Protein AF-A0A1Y1VB51-F1 (afdb_monomer)

Secondary structure (DSS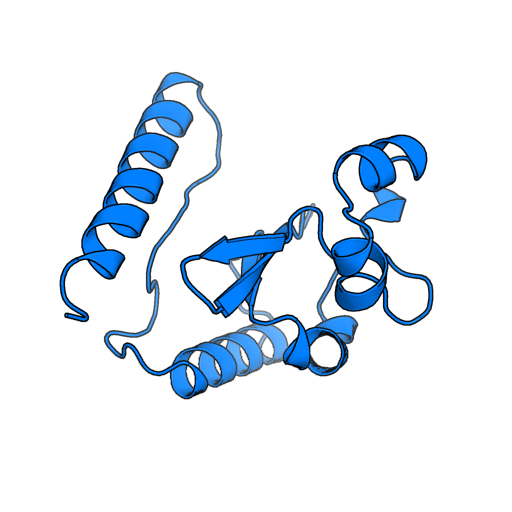P, 8-state):
--HHHHHHHHHHHHHHHHHHHHTT------SSTT-S---HHHHHHHHHHHHHHT----SEEEEEGGGHHHHGGGS--GGGTS-HHHHHHH--HHHHHHSEETTEE--SEEEEETTEEEEEEE-----

pLDDT: mean 72.65, std 17.25, range [28.64, 95.94]

Organism: NCBI:txid1754191

Nearest PDB structures (foldseek):
  6jar-assembly1_A  TM=7.720E-01  e=1.415E-02  Thermus thermophilus HB8
  7vfq-assembly1_A  TM=7.208E-01  e=2.871E-02  Bifidobacterium longum subsp. infantis ATCC 15697 = JCM 1222 = DSM 20088
  7vfq-assembly2_B  TM=7.255E-01  e=6.710E-02  Bifidobacterium longum subsp. infantis ATCC 15697 = JCM 1222 = DSM 20088
  6h0h-assembly2_B  TM=7.281E-01  e=4.389E-02  Bifidobacterium animalis subsp. lactis Bl-04
  7vfr-assembly1_A  TM=7.245E-01  e=2.761E-01  Bifidobacterium longum subsp. infantis ATCC 15697 = JCM 1222 = DSM 20088

Structure (mmCIF, N/CA/C/O backbone):
data_AF-A0A1Y1VB51-F1
#
_entry.id   AF-A0A1Y1VB51-F1
#
loop_
_atom_site.group_PDB
_atom_site.id
_atom_site.type_symbol
_atom_site.label_atom_id
_atom_site.label_alt_id
_atom_site.label_comp_id
_atom_site.label_asym_id
_atom_site.label_entity_id
_atom_site.label_seq_id
_atom_site.pdbx_PDB_ins_code
_atom_site.Cartn_x
_atom_site.Cartn_y
_atom_site.Cartn_z
_atom_site.occupancy
_atom_site.B_iso_or_equiv
_atom_site.auth_seq_id
_atom_site.auth_comp_id
_atom_site.auth_asym_id
_atom_site.auth_atom_id
_atom_site.pdbx_PDB_model_num
ATOM 1 N N . ASN A 1 1 ? 22.923 12.473 12.028 1.00 35.03 1 ASN A N 1
ATOM 2 C CA . ASN A 1 1 ? 21.775 12.479 12.960 1.00 35.03 1 ASN A CA 1
ATOM 3 C C . ASN A 1 1 ? 20.698 11.543 12.435 1.00 35.03 1 ASN A C 1
ATOM 5 O O . ASN A 1 1 ? 19.669 12.004 11.966 1.00 35.03 1 ASN A O 1
ATOM 9 N N . GLU A 1 2 ? 20.969 10.237 12.444 1.00 37.44 2 GLU A N 1
ATOM 10 C CA . GLU A 1 2 ? 20.039 9.196 11.966 1.00 3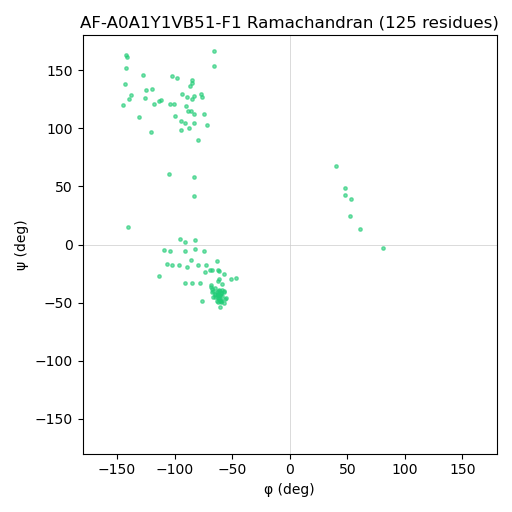7.44 2 GLU A CA 1
ATOM 11 C C . GLU A 1 2 ? 19.130 8.656 13.089 1.00 37.44 2 GLU A C 1
ATOM 13 O O . GLU A 1 2 ? 18.207 7.899 12.818 1.00 37.44 2 GLU A O 1
ATOM 18 N N . GLU A 1 3 ? 19.345 9.082 14.340 1.00 38.00 3 GLU A N 1
ATOM 19 C CA . GLU A 1 3 ? 18.644 8.554 15.521 1.00 38.00 3 GLU A CA 1
ATOM 20 C C . GLU A 1 3 ? 17.225 9.126 15.738 1.00 38.00 3 GLU A C 1
ATOM 22 O O . GLU A 1 3 ? 16.421 8.491 16.414 1.00 38.00 3 GLU A O 1
ATOM 27 N N . ASP A 1 4 ? 16.860 10.259 15.122 1.00 44.69 4 ASP A N 1
ATOM 28 C CA . ASP A 1 4 ? 15.552 10.910 15.355 1.00 44.69 4 ASP A CA 1
ATOM 29 C C . ASP A 1 4 ? 14.415 10.427 14.425 1.00 44.69 4 ASP A C 1
ATOM 31 O O . ASP A 1 4 ? 13.237 10.604 14.740 1.00 44.69 4 ASP A O 1
ATOM 35 N N . ASN A 1 5 ? 14.724 9.808 13.278 1.00 51.16 5 ASN A N 1
ATOM 36 C CA . ASN A 1 5 ? 13.697 9.415 12.294 1.00 51.16 5 ASN A CA 1
ATOM 37 C C . ASN A 1 5 ? 12.941 8.133 12.690 1.00 51.16 5 ASN A C 1
ATOM 39 O O . ASN A 1 5 ? 11.743 8.017 12.419 1.00 51.16 5 ASN A O 1
ATOM 43 N N . ASP A 1 6 ? 13.612 7.186 13.355 1.00 57.16 6 ASP A N 1
ATOM 44 C CA . ASP A 1 6 ? 13.000 5.911 13.756 1.00 57.16 6 ASP A CA 1
ATOM 45 C C . ASP A 1 6 ? 11.935 6.116 14.850 1.00 57.16 6 ASP A C 1
ATOM 47 O O . ASP A 1 6 ? 10.893 5.455 14.833 1.00 57.16 6 ASP A O 1
ATOM 51 N N . GLY A 1 7 ? 12.136 7.081 15.756 1.00 65.62 7 GLY A N 1
ATOM 52 C CA . GLY A 1 7 ? 11.170 7.410 16.810 1.00 65.62 7 GLY A CA 1
ATOM 53 C C . GLY A 1 7 ? 9.836 7.920 16.260 1.00 65.62 7 GLY A C 1
ATOM 54 O O . GLY A 1 7 ? 8.772 7.494 16.710 1.00 65.62 7 GLY A O 1
ATOM 55 N N . TYR A 1 8 ? 9.879 8.761 15.225 1.00 70.19 8 TYR A N 1
ATOM 56 C CA . TYR A 1 8 ? 8.678 9.349 14.632 1.00 70.19 8 TYR A CA 1
ATOM 57 C C . TYR A 1 8 ? 7.757 8.304 13.985 1.00 70.19 8 TYR A C 1
ATOM 59 O O . TYR A 1 8 ? 6.546 8.312 14.216 1.00 70.19 8 TYR A O 1
ATOM 67 N N . LEU A 1 9 ? 8.316 7.370 13.205 1.00 71.50 9 LEU A N 1
ATOM 68 C CA . LEU A 1 9 ? 7.524 6.310 12.574 1.00 71.50 9 LEU A CA 1
ATOM 69 C C . LEU A 1 9 ? 6.949 5.347 13.621 1.00 71.50 9 LEU A C 1
ATOM 71 O O . LEU A 1 9 ? 5.785 4.960 13.523 1.00 71.50 9 LEU A O 1
ATOM 75 N N . ILE A 1 10 ? 7.731 5.000 14.649 1.00 78.00 10 ILE A N 1
ATOM 76 C CA . ILE A 1 10 ? 7.261 4.174 15.770 1.00 78.00 10 ILE A CA 1
ATOM 77 C C . ILE A 1 10 ? 6.083 4.848 16.483 1.00 78.00 10 ILE A C 1
ATOM 79 O O . ILE A 1 10 ? 5.103 4.178 16.817 1.00 78.00 10 ILE A O 1
ATOM 83 N N . ASP A 1 11 ? 6.140 6.161 16.688 1.00 80.25 11 ASP A N 1
ATOM 84 C CA . ASP A 1 11 ? 5.059 6.909 17.325 1.00 80.25 11 ASP A CA 1
ATOM 85 C C . ASP A 1 11 ? 3.795 6.967 16.464 1.00 80.25 11 ASP A C 1
ATOM 87 O O . ASP A 1 11 ? 2.691 6.844 17.000 1.00 80.25 11 ASP A O 1
ATOM 91 N N . ILE A 1 12 ? 3.931 7.106 15.140 1.00 82.50 12 ILE A N 1
ATOM 92 C CA . ILE A 1 12 ? 2.795 6.998 14.212 1.00 82.50 12 ILE A CA 1
ATOM 93 C C . ILE A 1 12 ? 2.158 5.616 14.320 1.00 82.50 12 ILE A C 1
ATOM 95 O O . ILE A 1 12 ? 0.944 5.524 14.474 1.00 82.50 12 ILE A O 1
ATOM 99 N N . ILE A 1 13 ? 2.965 4.554 14.282 1.00 84.38 13 ILE A N 1
ATOM 100 C CA . ILE A 1 13 ? 2.482 3.171 14.358 1.00 84.38 13 ILE A CA 1
ATOM 101 C C . ILE A 1 13 ? 1.723 2.931 15.661 1.00 84.38 13 ILE A C 1
ATOM 103 O O . ILE A 1 13 ? 0.605 2.419 15.645 1.00 84.38 13 ILE A O 1
ATOM 107 N N . LYS A 1 14 ? 2.297 3.350 16.793 1.00 86.88 14 LYS A N 1
ATOM 108 C CA . LYS A 1 14 ? 1.647 3.224 18.102 1.00 86.88 14 LYS A CA 1
ATOM 109 C C . LYS A 1 14 ? 0.321 3.974 18.143 1.00 86.88 14 LYS A C 1
ATOM 111 O O . LYS A 1 14 ? -0.678 3.405 18.569 1.00 86.88 14 LYS A O 1
ATOM 116 N N . LYS A 1 15 ? 0.295 5.232 17.690 1.00 88.75 15 LYS A N 1
ATOM 117 C CA . LYS A 1 15 ? -0.933 6.040 17.659 1.00 88.75 15 LYS A CA 1
ATOM 118 C C . LYS A 1 15 ? -1.988 5.422 16.748 1.00 88.75 15 LYS A C 1
ATOM 120 O O . LYS A 1 15 ? -3.140 5.339 17.153 1.00 88.75 15 LYS A O 1
ATOM 125 N N . PHE A 1 16 ? -1.594 4.956 15.565 1.00 87.75 16 PHE A N 1
ATOM 126 C CA . PHE A 1 16 ? -2.498 4.298 14.627 1.00 87.75 16 PHE A CA 1
ATOM 127 C C . PHE A 1 16 ? -3.128 3.051 15.248 1.00 87.75 16 PHE A C 1
ATOM 129 O O . PHE A 1 16 ? -4.345 2.935 15.248 1.00 87.75 16 PHE A O 1
ATOM 136 N N . ASN A 1 17 ? -2.326 2.162 15.840 1.00 88.69 17 ASN A N 1
ATOM 137 C CA . ASN A 1 17 ? -2.836 0.924 16.433 1.00 88.69 17 ASN A CA 1
ATOM 138 C C . ASN A 1 17 ? -3.762 1.189 17.631 1.00 88.69 17 ASN A C 1
ATOM 140 O O . ASN A 1 17 ? -4.779 0.519 17.764 1.00 88.69 17 ASN A O 1
ATOM 144 N N . ILE A 1 18 ? -3.459 2.200 18.456 1.00 94.19 18 ILE A N 1
ATOM 145 C CA . ILE A 1 18 ? -4.344 2.629 19.552 1.00 94.19 18 ILE A CA 1
ATOM 146 C C . ILE A 1 18 ? -5.693 3.116 19.011 1.00 94.19 18 ILE A C 1
ATOM 148 O O . ILE A 1 18 ? -6.739 2.771 19.555 1.00 94.19 18 ILE A O 1
ATOM 152 N N . GLU A 1 19 ? -5.691 3.944 17.966 1.00 93.62 19 GLU A N 1
ATOM 153 C CA . GLU A 1 19 ? -6.939 4.424 17.365 1.00 93.62 19 GLU A CA 1
ATOM 154 C C . GLU A 1 19 ? -7.692 3.298 16.653 1.00 93.62 19 GLU A C 1
ATOM 156 O O . GLU A 1 19 ? -8.914 3.235 16.752 1.00 93.62 19 GLU A O 1
ATOM 161 N N . SER A 1 20 ? -6.982 2.376 16.0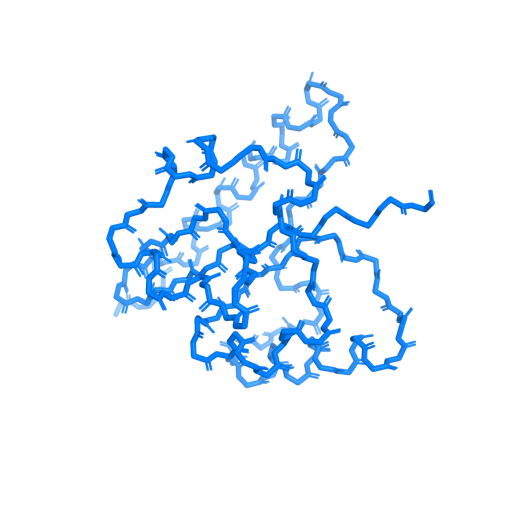08 1.00 90.94 20 SER A N 1
ATOM 162 C CA . SER A 1 20 ? -7.562 1.188 15.383 1.00 90.94 20 SER A CA 1
ATOM 163 C C . SER A 1 20 ? -8.345 0.350 16.399 1.00 90.94 20 SER A C 1
ATOM 165 O O . SER A 1 20 ? -9.534 0.094 16.212 1.00 90.94 20 SER A O 1
ATOM 167 N N . GLU A 1 21 ? -7.726 0.046 17.545 1.00 93.19 21 GLU A N 1
ATOM 168 C CA . GLU A 1 21 ? -8.358 -0.694 18.642 1.00 93.19 21 GLU A CA 1
ATOM 169 C C . GLU A 1 21 ? -9.576 0.050 19.210 1.00 93.19 21 GLU A C 1
ATOM 171 O O . GLU A 1 21 ? -10.652 -0.529 19.344 1.00 93.19 21 GLU A O 1
ATOM 176 N N . LYS A 1 22 ? -9.455 1.358 19.479 1.00 95.94 22 LYS A N 1
ATOM 177 C CA . LYS A 1 22 ? -10.575 2.172 19.988 1.00 95.94 22 LYS A CA 1
ATOM 178 C C . LYS A 1 22 ? -11.783 2.190 19.054 1.00 95.94 22 LYS A C 1
ATOM 180 O O . LYS A 1 22 ? -12.911 2.309 19.528 1.00 95.94 22 LYS A O 1
ATOM 185 N N . ASN A 1 23 ? -11.545 2.135 17.746 1.00 94.44 23 ASN A N 1
ATOM 186 C CA . ASN A 1 23 ? -12.591 2.198 16.731 1.00 94.44 23 ASN A CA 1
ATOM 187 C C . ASN A 1 23 ? -13.047 0.808 16.249 1.00 94.44 23 ASN A C 1
ATOM 189 O O . ASN A 1 23 ? -13.890 0.737 15.355 1.00 94.44 23 ASN A O 1
ATOM 193 N N . ASN A 1 24 ? -12.538 -0.282 16.842 1.00 91.56 24 ASN A N 1
ATOM 194 C CA . ASN A 1 24 ? -12.774 -1.662 16.401 1.00 91.56 24 ASN A CA 1
ATOM 195 C C . ASN A 1 24 ? -12.452 -1.874 14.910 1.00 91.56 24 ASN A C 1
ATOM 197 O O . ASN A 1 24 ? -13.188 -2.557 14.195 1.00 91.56 24 ASN A O 1
ATOM 201 N N . TRP A 1 25 ? -11.378 -1.254 14.424 1.00 87.56 25 TRP A N 1
ATOM 202 C CA . TRP A 1 25 ? -10.846 -1.539 13.098 1.00 87.56 25 TRP A CA 1
ATOM 203 C C . TRP A 1 25 ? -9.942 -2.768 13.183 1.00 87.56 25 TRP A C 1
ATOM 205 O O . TRP A 1 25 ? -9.023 -2.817 13.997 1.00 87.56 25 TRP A O 1
ATOM 215 N N . ASP A 1 26 ? -10.187 -3.757 12.326 1.00 85.44 26 ASP A N 1
ATOM 216 C CA . ASP A 1 26 ? -9.336 -4.947 12.212 1.00 85.44 26 ASP A CA 1
ATOM 217 C C . ASP A 1 26 ? -8.130 -4.652 11.306 1.00 85.44 26 ASP A C 1
ATOM 219 O O . ASP A 1 26 ? -7.969 -5.210 10.226 1.00 85.44 26 ASP A O 1
ATOM 223 N N . ILE A 1 27 ? -7.343 -3.639 11.684 1.00 82.31 27 ILE A N 1
ATOM 224 C CA . ILE A 1 27 ? -6.166 -3.193 10.932 1.00 82.31 27 ILE A CA 1
ATOM 225 C C . ILE A 1 27 ? -5.037 -2.913 11.914 1.00 82.31 27 ILE A C 1
ATOM 227 O O . ILE A 1 27 ? -5.188 -2.127 12.851 1.00 82.31 27 ILE A O 1
ATOM 231 N N . GLN A 1 28 ? -3.867 -3.490 11.660 1.00 84.69 28 GLN A N 1
ATOM 232 C CA . GLN A 1 28 ? -2.667 -3.231 12.443 1.00 84.69 28 GLN A CA 1
ATOM 233 C C . GLN A 1 28 ? -1.526 -2.764 11.544 1.00 84.69 28 GLN A C 1
ATOM 235 O O . GLN A 1 28 ? -1.218 -3.374 10.523 1.00 84.69 28 GLN A O 1
ATOM 240 N N . LEU A 1 29 ? -0.854 -1.690 11.953 1.00 82.50 29 LEU A N 1
ATOM 241 C CA . LEU A 1 29 ? 0.390 -1.256 11.338 1.00 82.50 29 LEU A CA 1
ATOM 242 C C . LEU A 1 29 ? 1.567 -1.849 12.118 1.00 82.50 29 LEU A C 1
ATOM 244 O O . LEU A 1 29 ? 1.634 -1.735 13.344 1.00 82.50 29 LEU A O 1
ATOM 248 N N . ILE A 1 30 ? 2.503 -2.485 11.415 1.00 78.62 30 ILE A N 1
ATOM 249 C CA . ILE A 1 30 ? 3.650 -3.161 12.030 1.00 78.62 30 ILE A CA 1
ATOM 250 C C . ILE A 1 30 ? 4.940 -2.631 11.402 1.00 78.62 30 ILE A C 1
ATOM 252 O O . ILE A 1 30 ? 5.105 -2.653 10.183 1.00 78.62 30 ILE A O 1
ATOM 256 N N . SER A 1 31 ? 5.879 -2.162 12.228 1.00 71.62 31 SER A N 1
ATOM 257 C CA . SER A 1 31 ? 7.243 -1.867 11.777 1.00 71.62 31 SER A CA 1
ATOM 258 C C . SER A 1 31 ? 8.090 -3.127 11.807 1.00 71.62 31 SER A C 1
ATOM 260 O O . SER A 1 31 ? 8.048 -3.888 12.770 1.00 71.62 31 SER A O 1
ATOM 262 N N . LYS A 1 32 ? 8.919 -3.304 10.771 1.00 64.81 32 LYS A N 1
ATOM 263 C CA . LYS A 1 32 ? 9.979 -4.325 10.729 1.00 64.81 32 LYS A CA 1
ATOM 264 C C . LYS A 1 32 ? 9.497 -5.729 11.161 1.00 64.81 32 LYS A C 1
ATOM 266 O O . LYS A 1 32 ? 10.169 -6.366 11.970 1.00 64.81 32 LYS A O 1
ATOM 271 N N . PRO A 1 33 ? 8.368 -6.249 10.641 1.00 59.75 33 PRO A N 1
ATOM 272 C CA . PRO A 1 33 ? 7.766 -7.460 11.200 1.00 59.75 33 PRO A CA 1
ATOM 273 C C . PRO A 1 33 ? 8.667 -8.706 11.103 1.00 59.75 33 PRO A C 1
ATOM 275 O O . PRO A 1 33 ? 8.508 -9.631 11.893 1.00 59.75 33 PRO A O 1
ATOM 278 N N . TYR A 1 34 ? 9.642 -8.728 10.181 1.00 58.09 34 TYR A N 1
ATOM 279 C CA . TYR A 1 34 ? 10.442 -9.927 9.889 1.00 58.09 34 TYR A CA 1
ATOM 280 C C . TYR A 1 34 ? 11.937 -9.658 9.641 1.00 58.09 34 TYR A C 1
ATOM 282 O O . TYR A 1 34 ? 12.645 -10.520 9.125 1.00 58.09 34 TYR A O 1
ATOM 290 N N . SER A 1 35 ? 12.433 -8.470 10.007 1.00 53.66 35 SER A N 1
ATOM 291 C CA . SER A 1 35 ? 13.838 -8.078 9.841 1.00 53.66 35 SER A CA 1
ATOM 292 C C . SER A 1 35 ? 14.284 -7.197 11.007 1.00 53.66 35 SER A C 1
ATOM 294 O O . SER A 1 35 ? 13.753 -6.109 11.195 1.00 53.66 35 SER A O 1
ATOM 296 N N . SER A 1 36 ? 15.300 -7.625 11.759 1.00 56.81 36 SER A N 1
ATOM 297 C CA . SER A 1 36 ? 16.028 -6.748 12.692 1.00 56.81 36 SER A CA 1
ATOM 298 C C . SER A 1 36 ? 16.978 -5.781 11.970 1.00 56.81 36 SER A C 1
ATOM 300 O O . SER A 1 36 ? 17.580 -4.918 12.607 1.00 56.81 36 SER A O 1
ATOM 302 N N . SER A 1 37 ? 17.119 -5.929 10.648 1.00 61.34 37 SER A N 1
ATOM 303 C CA . SER A 1 37 ? 17.973 -5.114 9.794 1.00 61.34 37 SER A CA 1
ATOM 304 C C . SER A 1 37 ? 17.238 -3.863 9.317 1.00 61.34 37 SER A C 1
ATOM 306 O O . SER A 1 37 ? 16.085 -3.918 8.879 1.00 61.34 37 SER A O 1
ATOM 308 N N . ASN A 1 38 ? 17.945 -2.734 9.365 1.00 63.41 38 ASN A N 1
ATOM 309 C CA . ASN A 1 38 ? 17.523 -1.463 8.775 1.00 63.41 38 ASN A CA 1
ATOM 310 C C . ASN A 1 38 ? 17.839 -1.391 7.267 1.00 63.41 38 ASN A C 1
ATOM 312 O O . ASN A 1 38 ? 17.642 -0.346 6.650 1.00 63.41 38 ASN A O 1
ATOM 316 N N . ASN A 1 39 ? 18.357 -2.472 6.669 1.00 70.31 39 ASN A N 1
ATOM 317 C CA . ASN A 1 39 ? 18.721 -2.508 5.259 1.00 70.31 39 ASN A CA 1
ATOM 318 C C . ASN A 1 39 ? 17.479 -2.646 4.360 1.00 70.31 39 ASN A C 1
ATOM 320 O O . ASN A 1 39 ? 16.675 -3.570 4.494 1.00 70.31 39 ASN A O 1
ATOM 324 N N . VAL A 1 40 ? 17.357 -1.735 3.392 1.00 70.00 40 VAL A N 1
ATOM 325 C CA . VAL A 1 40 ? 16.302 -1.728 2.368 1.00 70.00 40 VAL A CA 1
ATOM 326 C C . VAL A 1 40 ? 16.361 -2.976 1.478 1.00 70.00 40 VAL A C 1
ATOM 328 O O . VAL A 1 40 ? 15.323 -3.446 1.011 1.00 70.00 40 VAL A O 1
ATOM 331 N N . GLU A 1 41 ? 17.547 -3.533 1.233 1.00 76.88 41 GLU A N 1
ATOM 332 C CA . GLU A 1 41 ? 17.705 -4.756 0.436 1.00 76.88 41 GLU A CA 1
ATOM 333 C C . GLU A 1 41 ? 17.085 -5.966 1.140 1.00 76.88 41 GLU A C 1
ATOM 335 O O . GLU A 1 41 ? 16.309 -6.693 0.521 1.00 76.88 41 GLU A O 1
ATOM 340 N N . ASP A 1 42 ? 17.332 -6.125 2.444 1.00 75.62 42 ASP A N 1
ATOM 341 C CA . ASP A 1 42 ? 16.762 -7.216 3.246 1.00 75.62 42 ASP A CA 1
ATOM 342 C C . ASP A 1 42 ? 15.228 -7.147 3.270 1.00 75.62 42 ASP A C 1
ATOM 344 O O . ASP A 1 42 ? 14.547 -8.167 3.144 1.00 75.62 42 ASP A O 1
ATOM 348 N N . TYR A 1 43 ? 14.672 -5.933 3.361 1.00 76.75 43 TYR A N 1
ATOM 349 C CA . TYR A 1 43 ? 13.229 -5.705 3.288 1.00 76.75 43 TYR A CA 1
ATOM 350 C C . TYR A 1 43 ? 12.636 -6.133 1.936 1.00 76.75 43 TYR A C 1
ATOM 352 O O . TYR A 1 43 ? 11.618 -6.827 1.895 1.00 76.75 43 TYR A O 1
ATOM 360 N N . ASN A 1 44 ? 13.278 -5.763 0.825 1.00 79.06 44 ASN A N 1
ATOM 361 C CA . ASN A 1 44 ? 12.807 -6.142 -0.508 1.00 79.06 44 ASN A CA 1
ATOM 362 C C . ASN A 1 44 ? 12.935 -7.650 -0.765 1.00 79.06 44 ASN A C 1
ATOM 364 O O . ASN A 1 44 ? 12.010 -8.258 -1.300 1.00 79.06 44 ASN A O 1
ATOM 368 N N . LEU A 1 45 ? 14.036 -8.274 -0.334 1.00 81.25 45 LEU A N 1
ATOM 369 C CA . LEU A 1 45 ? 14.220 -9.726 -0.423 1.00 81.25 45 LEU A CA 1
ATOM 370 C C . LEU A 1 45 ? 13.152 -10.481 0.373 1.00 81.25 45 LEU A C 1
ATOM 372 O O . LEU A 1 45 ? 12.641 -11.506 -0.088 1.00 81.25 45 LEU A O 1
ATOM 376 N N . TYR A 1 46 ? 12.795 -9.970 1.554 1.00 80.19 46 TYR A N 1
ATOM 377 C CA . TYR A 1 46 ? 11.697 -10.511 2.344 1.00 80.19 46 TYR A CA 1
ATOM 378 C C . TYR A 1 46 ? 10.372 -10.439 1.575 1.00 80.19 46 TYR A C 1
ATOM 380 O O . TYR A 1 46 ? 9.734 -11.475 1.384 1.00 80.19 46 TYR A O 1
ATOM 388 N N . LEU A 1 47 ? 9.988 -9.256 1.083 1.00 81.06 47 LEU A N 1
ATOM 389 C CA . LEU A 1 47 ? 8.749 -9.081 0.320 1.00 81.06 47 LEU A CA 1
ATOM 390 C C . LEU A 1 47 ? 8.692 -10.008 -0.897 1.00 81.06 47 LEU A C 1
ATOM 392 O O . LEU A 1 47 ? 7.694 -10.694 -1.106 1.00 81.06 47 LEU A O 1
ATOM 396 N N . GLU A 1 48 ? 9.776 -10.081 -1.671 1.00 82.50 48 GLU A N 1
ATOM 397 C CA . GLU A 1 48 ? 9.847 -10.939 -2.852 1.00 82.50 48 GLU A CA 1
ATOM 398 C C . GLU A 1 48 ? 9.652 -12.418 -2.488 1.00 82.50 48 GLU A C 1
ATOM 400 O O . GLU A 1 48 ? 8.908 -13.138 -3.160 1.00 82.50 48 GLU A O 1
ATOM 405 N N . LYS A 1 49 ? 10.285 -12.881 -1.404 1.00 83.06 49 LYS A N 1
ATOM 406 C CA . LYS A 1 49 ? 10.122 -14.252 -0.913 1.00 83.06 49 LYS A CA 1
ATOM 407 C C . LYS A 1 49 ? 8.691 -14.514 -0.443 1.00 83.06 49 LYS A C 1
ATOM 409 O O . LYS A 1 49 ? 8.145 -15.573 -0.758 1.00 83.06 49 LYS A O 1
ATOM 414 N N . SER A 1 50 ? 8.087 -13.573 0.275 1.00 80.88 50 SER A N 1
ATOM 415 C CA . SER A 1 50 ? 6.716 -13.693 0.774 1.00 80.88 50 SER A CA 1
ATOM 416 C C . SER A 1 50 ? 5.718 -13.773 -0.381 1.00 80.88 50 SER A C 1
ATOM 418 O O . SER A 1 50 ? 4.946 -14.733 -0.444 1.00 80.88 50 SER A O 1
ATOM 420 N N . PHE A 1 51 ? 5.809 -12.871 -1.367 1.00 83.56 51 PHE A N 1
ATOM 421 C CA . PHE A 1 51 ? 4.947 -12.904 -2.553 1.00 83.56 51 PHE A CA 1
ATOM 422 C C . PHE A 1 51 ? 5.107 -14.193 -3.365 1.00 83.56 51 PHE A C 1
ATOM 424 O O . PHE A 1 51 ? 4.110 -14.800 -3.756 1.00 83.56 51 PHE A O 1
ATOM 431 N N . LYS A 1 52 ? 6.344 -14.663 -3.582 1.00 83.19 52 LYS A N 1
ATOM 432 C CA . LYS A 1 52 ? 6.601 -15.916 -4.317 1.00 83.19 52 LYS A CA 1
ATOM 433 C C . LYS A 1 52 ? 6.015 -17.140 -3.622 1.00 83.19 52 LYS A C 1
ATOM 435 O O . LYS A 1 52 ? 5.478 -18.021 -4.290 1.00 83.19 52 LYS A O 1
ATOM 440 N N . ASN A 1 53 ? 6.113 -17.195 -2.298 1.00 81.06 53 ASN A N 1
ATOM 441 C CA . ASN A 1 53 ? 5.651 -18.340 -1.520 1.00 81.06 53 ASN A CA 1
ATOM 442 C C . ASN A 1 53 ? 4.142 -18.313 -1.239 1.00 81.06 53 ASN A C 1
ATOM 444 O O . ASN A 1 53 ? 3.645 -19.266 -0.648 1.00 81.06 53 ASN A O 1
ATOM 448 N N . LYS A 1 54 ? 3.425 -17.248 -1.641 1.00 71.12 54 LYS A N 1
ATOM 449 C CA . LYS A 1 54 ? 2.003 -17.015 -1.318 1.00 71.12 54 LYS A CA 1
ATOM 450 C C . LYS A 1 54 ? 1.693 -17.101 0.183 1.00 71.12 54 LYS A C 1
ATOM 452 O O . LYS A 1 54 ? 0.571 -17.393 0.569 1.00 71.12 54 LYS A O 1
ATOM 457 N N . ASN A 1 55 ? 2.701 -16.856 1.015 1.00 67.88 55 ASN A N 1
ATOM 458 C CA . ASN A 1 55 ? 2.622 -16.925 2.471 1.00 67.88 55 ASN A CA 1
ATOM 459 C C . ASN A 1 55 ? 2.590 -15.489 3.004 1.00 67.88 55 ASN A C 1
ATOM 461 O O . ASN A 1 55 ? 3.539 -15.027 3.638 1.00 67.88 55 ASN A O 1
ATOM 465 N N . VAL A 1 56 ? 1.565 -14.737 2.600 1.00 65.38 56 VAL A N 1
ATOM 466 C CA . VAL A 1 56 ? 1.497 -13.294 2.836 1.00 65.38 56 VAL A CA 1
ATOM 467 C C . VAL A 1 56 ? 0.263 -12.972 3.661 1.00 65.38 56 VAL A C 1
ATOM 469 O O . VAL A 1 56 ? -0.805 -12.767 3.103 1.00 65.38 56 VAL A O 1
ATOM 472 N N . ASP A 1 57 ? 0.448 -12.851 4.974 1.00 72.06 57 ASP A N 1
ATOM 473 C CA . ASP A 1 57 ? -0.534 -12.258 5.896 1.00 72.06 57 ASP A CA 1
ATOM 474 C C . ASP A 1 57 ? -0.393 -10.720 5.897 1.00 72.06 57 ASP A C 1
ATOM 476 O O . ASP A 1 57 ? -0.319 -10.075 6.942 1.00 72.06 57 ASP A O 1
ATOM 480 N N . ILE A 1 58 ? -0.199 -10.125 4.715 1.00 73.81 58 ILE A N 1
ATOM 481 C CA . ILE A 1 58 ? 0.046 -8.690 4.549 1.00 73.81 58 ILE A CA 1
ATOM 482 C C . ILE A 1 58 ? -0.887 -8.156 3.474 1.00 73.81 58 ILE A C 1
ATOM 484 O O . ILE A 1 58 ? -0.676 -8.383 2.283 1.00 73.81 58 ILE A O 1
ATOM 488 N N . ASP A 1 59 ? -1.850 -7.360 3.917 1.00 76.50 59 ASP A N 1
ATOM 489 C CA . ASP A 1 59 ? -2.701 -6.563 3.045 1.00 76.50 59 ASP A CA 1
ATOM 490 C C . ASP A 1 59 ? -1.928 -5.341 2.531 1.00 76.50 59 ASP A C 1
ATOM 492 O O . ASP A 1 59 ? -1.850 -5.063 1.342 1.00 76.50 59 ASP A O 1
ATOM 496 N N . LEU A 1 60 ? -1.258 -4.591 3.406 1.00 78.94 60 LEU A N 1
ATOM 497 C CA . LEU A 1 60 ? -0.644 -3.311 3.034 1.00 78.94 60 LEU A CA 1
ATOM 498 C C . LEU A 1 60 ? 0.858 -3.347 3.258 1.00 78.94 60 LEU A C 1
ATOM 500 O O . LEU A 1 60 ? 1.328 -3.733 4.327 1.00 78.94 60 LEU A O 1
ATOM 504 N N . PHE A 1 61 ? 1.625 -2.871 2.282 1.00 78.44 61 PHE A N 1
ATOM 505 C CA . PHE A 1 61 ? 3.065 -2.738 2.445 1.00 78.44 61 PHE A CA 1
ATOM 506 C C . PHE A 1 61 ? 3.604 -1.475 1.791 1.00 78.44 61 PHE A C 1
ATOM 508 O O . PHE A 1 61 ? 2.976 -0.815 0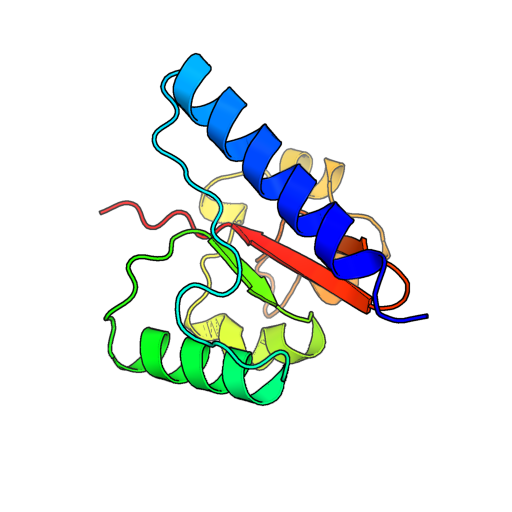.960 1.00 78.44 61 PHE A O 1
ATOM 515 N N . ILE A 1 62 ? 4.798 -1.113 2.230 1.00 76.94 62 ILE A N 1
ATOM 516 C CA . ILE A 1 62 ? 5.402 0.171 1.943 1.00 76.94 62 ILE A CA 1
ATOM 517 C C . ILE A 1 62 ? 6.679 -0.087 1.166 1.00 76.94 62 ILE A C 1
ATOM 519 O O . ILE A 1 62 ? 7.578 -0.745 1.671 1.00 76.94 62 ILE A O 1
ATOM 523 N N . PHE A 1 63 ? 6.801 0.449 -0.041 1.00 76.69 63 PHE A N 1
ATOM 524 C CA . PHE A 1 63 ? 8.013 0.263 -0.830 1.00 76.69 63 PHE A CA 1
ATOM 525 C C . PHE A 1 63 ? 8.378 1.517 -1.616 1.00 76.69 63 PHE A C 1
ATOM 527 O O . PHE A 1 63 ? 7.587 2.444 -1.798 1.00 76.69 63 PHE A O 1
ATOM 534 N N . ASN A 1 64 ? 9.623 1.565 -2.078 1.00 76.00 64 ASN A N 1
ATOM 535 C CA . ASN A 1 64 ? 10.089 2.671 -2.899 1.00 76.00 64 ASN A CA 1
ATOM 536 C C . ASN A 1 64 ? 9.571 2.518 -4.337 1.00 76.00 64 ASN A C 1
ATOM 538 O O . ASN A 1 64 ? 9.772 1.475 -4.952 1.00 76.00 64 ASN A O 1
ATOM 542 N N . HIS A 1 65 ? 8.973 3.573 -4.892 1.00 76.75 65 HIS A N 1
ATOM 543 C CA . HIS A 1 65 ? 8.389 3.610 -6.238 1.00 76.75 65 HIS A CA 1
ATOM 544 C C . HIS A 1 65 ? 9.255 3.022 -7.362 1.00 76.75 65 HIS A C 1
ATOM 546 O O . HIS A 1 65 ? 8.716 2.477 -8.323 1.00 76.75 65 HIS A O 1
ATOM 552 N N . VAL A 1 66 ? 10.586 3.066 -7.235 1.00 82.06 66 VAL A N 1
ATOM 553 C CA . VAL A 1 66 ? 11.515 2.439 -8.192 1.00 82.06 66 VAL A CA 1
ATOM 554 C C . VAL A 1 66 ? 11.264 0.933 -8.373 1.00 82.06 66 VAL A C 1
ATOM 556 O O . VAL A 1 66 ? 11.541 0.386 -9.439 1.00 82.06 66 VAL A O 1
ATOM 559 N N . TYR A 1 67 ? 10.678 0.270 -7.372 1.00 82.19 67 TYR A N 1
ATOM 560 C CA . TYR A 1 67 ? 10.308 -1.145 -7.407 1.00 82.19 67 TYR A CA 1
ATOM 561 C C . TYR A 1 67 ? 8.878 -1.406 -7.901 1.00 82.19 67 TYR A C 1
ATOM 563 O O . TYR A 1 67 ? 8.479 -2.566 -7.976 1.00 82.19 67 TYR A O 1
ATOM 571 N N . LEU A 1 68 ? 8.101 -0.385 -8.294 1.00 84.56 68 LEU A N 1
ATOM 572 C CA . LEU A 1 68 ? 6.708 -0.573 -8.730 1.00 84.56 68 LEU A CA 1
ATOM 573 C C . LEU A 1 68 ? 6.604 -1.592 -9.863 1.00 84.56 68 LEU A C 1
ATOM 575 O O . LEU A 1 68 ? 5.786 -2.507 -9.809 1.00 84.56 68 LEU A O 1
ATOM 579 N N . LYS A 1 69 ? 7.473 -1.476 -10.870 1.00 86.44 69 LYS A N 1
ATOM 580 C CA . LYS A 1 69 ? 7.505 -2.427 -11.984 1.00 86.44 69 LYS A CA 1
ATOM 581 C C . LYS A 1 69 ? 7.782 -3.853 -11.499 1.00 86.44 69 LYS A C 1
ATOM 583 O O . LYS A 1 69 ? 7.134 -4.781 -11.974 1.00 86.44 69 LYS A O 1
ATOM 588 N N . HIS A 1 70 ? 8.714 -4.018 -10.560 1.00 86.50 70 HIS A N 1
ATOM 589 C CA . HIS A 1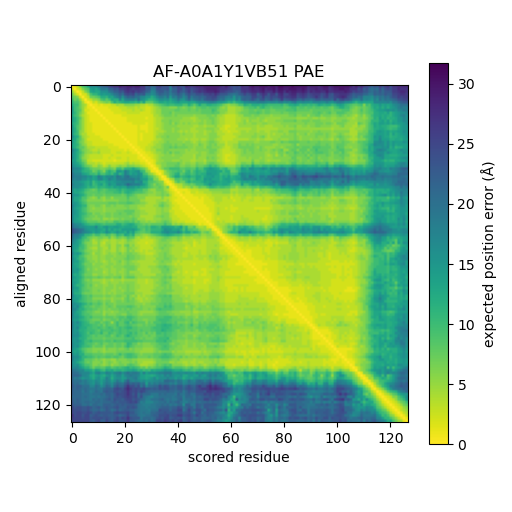 70 ? 9.084 -5.321 -10.010 1.00 86.50 70 HIS A CA 1
ATOM 590 C C . HIS A 1 70 ? 7.918 -5.962 -9.243 1.00 86.50 70 HIS A C 1
ATOM 592 O O . HIS A 1 70 ? 7.626 -7.137 -9.455 1.00 86.50 70 HIS A O 1
ATOM 598 N N . TYR A 1 71 ? 7.204 -5.183 -8.425 1.00 85.31 71 TYR A N 1
ATOM 599 C CA . TYR A 1 71 ? 6.090 -5.701 -7.631 1.00 85.31 71 TYR A CA 1
ATOM 600 C C . TYR A 1 71 ? 4.749 -5.737 -8.364 1.00 85.31 71 TYR A C 1
ATOM 602 O O . TYR A 1 71 ? 3.851 -6.423 -7.899 1.00 85.31 71 TYR A O 1
ATOM 610 N N . SER A 1 72 ? 4.601 -5.076 -9.516 1.00 85.56 72 SER A N 1
ATOM 611 C CA . SER A 1 72 ? 3.315 -4.907 -10.219 1.00 85.56 72 SER A CA 1
ATOM 612 C C . SER A 1 72 ? 2.502 -6.188 -10.453 1.00 85.56 72 SER A C 1
ATOM 614 O O . SER A 1 72 ? 1.276 -6.123 -10.457 1.00 85.56 72 SER A O 1
ATOM 616 N N . ASN A 1 73 ? 3.157 -7.344 -10.596 1.00 86.44 73 ASN A N 1
ATOM 617 C CA . ASN A 1 73 ? 2.497 -8.646 -10.759 1.00 86.44 73 ASN A CA 1
ATOM 618 C C . ASN A 1 73 ? 1.842 -9.180 -9.473 1.00 86.44 73 ASN A C 1
ATOM 620 O O . ASN A 1 73 ? 1.023 -10.091 -9.543 1.00 86.44 73 ASN A O 1
ATOM 624 N N . TYR A 1 74 ? 2.219 -8.642 -8.315 1.00 85.00 74 TYR A N 1
ATOM 625 C CA . TYR A 1 74 ? 1.690 -8.999 -6.998 1.00 85.00 74 TYR A CA 1
ATOM 626 C C . TYR A 1 74 ? 0.718 -7.941 -6.455 1.00 85.00 74 TYR A C 1
ATOM 628 O O . TYR A 1 74 ? 0.124 -8.141 -5.401 1.00 85.00 74 TYR A O 1
ATOM 636 N N . LEU A 1 75 ? 0.565 -6.808 -7.150 1.00 84.88 75 LEU A N 1
ATOM 637 C CA . LEU A 1 75 ? -0.250 -5.680 -6.706 1.00 84.88 75 LEU A CA 1
ATOM 638 C C . LEU A 1 75 ? -1.636 -5.699 -7.353 1.00 84.88 75 LEU A C 1
ATOM 640 O O . LEU A 1 75 ? -1.782 -5.981 -8.544 1.00 84.88 75 LEU A O 1
ATOM 644 N N . GLN A 1 76 ? -2.647 -5.296 -6.586 1.00 86.50 76 GLN A N 1
ATOM 645 C CA . GLN A 1 76 ? -4.001 -5.098 -7.097 1.00 86.50 76 GLN A CA 1
ATOM 646 C C . GLN A 1 76 ? -4.172 -3.708 -7.713 1.00 86.50 76 GLN A C 1
ATOM 648 O O . GLN A 1 76 ? -3.681 -2.708 -7.190 1.00 86.50 76 GLN A O 1
ATOM 653 N N . ASN A 1 77 ? -4.914 -3.634 -8.818 1.00 88.50 77 ASN A N 1
ATOM 654 C CA . ASN A 1 77 ? -5.289 -2.354 -9.410 1.00 88.50 77 ASN A CA 1
ATOM 655 C C . ASN A 1 77 ? -6.386 -1.695 -8.562 1.00 88.50 77 ASN A C 1
ATOM 657 O O . ASN A 1 77 ? -7.531 -2.145 -8.553 1.00 88.50 77 ASN A O 1
ATOM 661 N N . LEU A 1 78 ? -6.065 -0.581 -7.910 1.00 86.44 78 LEU A N 1
ATOM 662 C CA . LEU A 1 78 ? -6.979 0.152 -7.032 1.00 86.44 78 LEU A CA 1
ATOM 663 C C . LEU A 1 78 ? -8.226 0.673 -7.745 1.00 86.44 78 LEU A C 1
ATOM 665 O O . LEU A 1 78 ? -9.255 0.882 -7.107 1.00 86.44 78 LEU A O 1
ATOM 669 N N . ARG A 1 79 ? -8.175 0.838 -9.073 1.00 86.81 79 ARG A N 1
ATOM 670 C CA . ARG A 1 79 ? -9.349 1.221 -9.874 1.00 86.81 79 ARG A CA 1
ATOM 671 C C . ARG A 1 79 ? -10.481 0.192 -9.838 1.00 86.81 79 ARG A C 1
ATOM 673 O O . ARG A 1 79 ? -11.580 0.512 -10.277 1.00 86.81 79 ARG A O 1
ATOM 680 N N . LEU A 1 80 ? -10.219 -1.027 -9.362 1.00 89.00 80 LEU A N 1
ATOM 681 C CA . LEU A 1 80 ? -11.248 -2.043 -9.137 1.00 89.00 80 LEU A CA 1
ATOM 682 C C . LEU A 1 80 ? -12.111 -1.737 -7.906 1.00 89.00 80 LEU A C 1
ATOM 684 O O . LEU A 1 80 ? -13.249 -2.187 -7.840 1.00 89.00 80 LEU A O 1
ATOM 688 N N . TYR A 1 81 ? -11.585 -0.953 -6.964 1.00 86.12 81 TYR A N 1
ATOM 689 C CA . TYR A 1 81 ? -12.227 -0.667 -5.681 1.00 86.12 81 TYR A CA 1
ATOM 690 C C . TYR A 1 81 ? -12.634 0.804 -5.537 1.00 86.12 81 TYR A C 1
ATOM 692 O O . TYR A 1 81 ? -13.595 1.115 -4.839 1.00 86.12 81 TYR A O 1
ATOM 700 N N . PHE A 1 82 ? -11.934 1.716 -6.217 1.00 84.94 82 PHE A N 1
ATOM 701 C CA . PHE A 1 82 ? -12.141 3.157 -6.090 1.00 84.94 82 PHE A CA 1
ATOM 702 C C . PHE A 1 82 ? -12.351 3.820 -7.449 1.00 84.94 82 PHE A C 1
ATOM 704 O O . PHE A 1 82 ? -11.738 3.447 -8.454 1.00 84.94 82 PHE A O 1
ATOM 711 N N . SER A 1 83 ? -13.198 4.854 -7.475 1.00 86.88 83 SER A N 1
ATOM 712 C CA . SER A 1 83 ? -13.397 5.652 -8.683 1.00 86.88 83 SER A CA 1
ATOM 713 C C . SER A 1 83 ? -12.117 6.405 -9.053 1.00 86.88 83 SER A C 1
ATOM 715 O O . SER A 1 83 ? -11.290 6.742 -8.201 1.00 86.88 83 SER A O 1
ATOM 717 N N . TYR A 1 84 ? -11.960 6.702 -10.344 1.00 83.88 84 TYR A N 1
ATOM 718 C CA . TYR A 1 84 ? -10.819 7.485 -10.817 1.00 83.88 84 TYR A CA 1
ATOM 719 C C . TYR A 1 84 ? -10.763 8.865 -10.152 1.00 83.88 84 TYR A C 1
ATOM 721 O O . TYR A 1 84 ? -9.690 9.317 -9.776 1.00 83.88 84 TYR A O 1
ATOM 729 N N . GLU A 1 85 ? -11.913 9.511 -9.960 1.00 86.12 85 GLU A N 1
ATOM 730 C CA . GLU A 1 85 ? -12.018 10.816 -9.299 1.00 86.12 85 GLU A CA 1
ATOM 731 C C . GLU A 1 85 ? -11.547 10.752 -7.845 1.00 86.12 85 GLU A C 1
ATOM 733 O O . GLU A 1 85 ? -10.775 11.608 -7.413 1.00 86.12 85 GLU A O 1
ATOM 738 N N . HIS A 1 86 ? -11.948 9.705 -7.115 1.00 83.81 86 HIS A N 1
ATOM 739 C CA . HIS A 1 86 ? -11.520 9.491 -5.739 1.00 83.81 86 HIS A CA 1
ATOM 740 C C . HIS A 1 86 ? -10.005 9.292 -5.668 1.00 83.81 86 HIS A C 1
ATOM 742 O O . HIS A 1 86 ? -9.331 10.010 -4.936 1.00 83.81 86 HIS A O 1
ATOM 748 N N . LEU A 1 87 ? -9.447 8.411 -6.505 1.00 80.81 87 LEU A N 1
ATOM 749 C CA . LEU A 1 87 ? -7.998 8.192 -6.585 1.00 80.81 87 LEU A CA 1
ATOM 750 C C . LEU A 1 87 ? -7.249 9.479 -6.949 1.00 80.81 87 LEU A C 1
ATOM 752 O O . LEU A 1 87 ? -6.253 9.826 -6.319 1.00 80.81 87 LEU A O 1
ATOM 756 N N . ASN A 1 88 ? -7.757 10.229 -7.923 1.00 81.38 88 ASN A N 1
ATOM 757 C CA . ASN A 1 88 ? -7.128 11.453 -8.400 1.00 81.38 88 ASN A CA 1
ATOM 758 C C . ASN A 1 88 ? -7.131 12.583 -7.353 1.00 81.38 88 ASN A C 1
ATOM 760 O O . ASN A 1 88 ? -6.282 13.463 -7.435 1.00 81.38 88 ASN A O 1
ATOM 764 N N . SER A 1 89 ? -8.022 12.554 -6.353 1.00 83.25 89 SER A N 1
ATOM 765 C CA . SER A 1 89 ? -7.985 13.520 -5.242 1.00 83.25 89 SER A CA 1
ATOM 766 C C . SER A 1 89 ? -6.790 13.336 -4.297 1.00 83.25 89 SER A C 1
ATOM 768 O O . SER A 1 89 ? -6.390 14.294 -3.638 1.00 83.25 89 SER A O 1
ATOM 770 N N . TYR A 1 90 ? -6.185 12.142 -4.268 1.00 74.62 90 TYR A N 1
ATOM 771 C CA . TYR A 1 90 ? -5.016 11.830 -3.434 1.00 74.62 90 TYR A CA 1
ATOM 772 C C . TYR A 1 90 ? -3.700 11.831 -4.222 1.00 74.62 90 TYR A C 1
ATOM 774 O O . TYR A 1 90 ? -2.618 11.941 -3.641 1.00 74.62 90 TYR A O 1
ATOM 782 N N . LEU A 1 91 ? -3.770 11.741 -5.554 1.00 74.56 91 LEU A N 1
ATOM 783 C CA . LEU A 1 91 ? -2.593 11.723 -6.414 1.00 74.56 91 LEU A CA 1
ATOM 784 C C . LEU A 1 91 ? -2.092 13.140 -6.706 1.00 74.56 91 LEU A C 1
ATOM 786 O O . LEU A 1 91 ? -2.694 13.905 -7.461 1.00 74.56 91 LEU A O 1
ATOM 790 N N . THR A 1 92 ? -0.911 13.457 -6.180 1.00 77.12 92 THR A N 1
ATOM 791 C CA . THR A 1 92 ? -0.118 14.589 -6.673 1.00 77.12 92 THR A CA 1
ATOM 792 C C . THR A 1 92 ? 0.346 14.333 -8.108 1.00 77.12 92 THR A C 1
ATOM 794 O O . THR A 1 92 ? 0.311 13.202 -8.596 1.00 77.12 92 THR A O 1
ATOM 797 N N . GLU A 1 93 ? 0.836 15.368 -8.794 1.00 79.31 93 GLU A N 1
ATOM 798 C CA . GLU A 1 93 ? 1.373 15.211 -10.152 1.00 79.31 93 GLU A CA 1
ATOM 799 C C . GLU A 1 93 ? 2.516 14.181 -10.201 1.00 79.31 93 GLU A C 1
ATOM 801 O O . GLU A 1 93 ? 2.538 13.313 -11.071 1.00 79.31 93 GLU A O 1
ATOM 806 N N . THR A 1 94 ? 3.392 14.186 -9.190 1.00 75.25 94 THR A N 1
ATOM 807 C CA . THR A 1 94 ? 4.416 13.150 -8.996 1.00 75.25 94 THR A CA 1
ATOM 808 C C . THR A 1 94 ? 3.789 11.773 -8.771 1.00 75.25 94 THR A C 1
ATOM 810 O O . THR A 1 94 ? 4.223 10.801 -9.377 1.00 75.25 94 THR A O 1
ATOM 813 N N . GLY A 1 95 ? 2.727 11.681 -7.961 1.00 76.06 95 GLY A N 1
ATOM 814 C CA . GLY A 1 95 ? 1.990 10.434 -7.727 1.00 76.06 95 GLY A CA 1
ATOM 815 C C . GLY A 1 95 ? 1.444 9.805 -9.000 1.00 76.06 95 GLY A C 1
ATOM 816 O O . GLY A 1 95 ? 1.580 8.601 -9.193 1.00 76.06 95 GLY A O 1
ATOM 817 N N . LYS A 1 96 ? 0.912 10.602 -9.927 1.00 79.00 96 LYS A N 1
ATOM 818 C CA . LYS A 1 96 ? 0.446 10.082 -11.223 1.00 79.00 96 LYS A CA 1
ATOM 819 C C . LYS A 1 96 ? 1.571 9.438 -12.039 1.00 79.00 96 LYS A C 1
ATOM 821 O O . LYS A 1 96 ? 1.308 8.514 -12.799 1.00 79.00 96 LYS A O 1
ATOM 826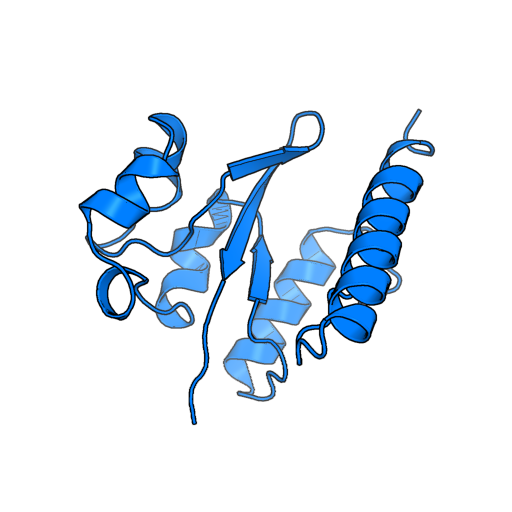 N N . GLN A 1 97 ? 2.810 9.901 -11.883 1.00 79.12 97 GLN A N 1
ATOM 827 C CA . GLN A 1 97 ? 3.970 9.356 -12.593 1.00 79.12 97 GLN A CA 1
ATOM 828 C C . GLN A 1 97 ? 4.568 8.135 -11.887 1.00 79.12 97 GLN A C 1
ATOM 830 O O . GLN A 1 97 ? 5.069 7.231 -12.549 1.00 79.12 97 GLN A O 1
ATOM 835 N N . THR A 1 98 ? 4.517 8.097 -10.554 1.00 78.62 98 THR A N 1
ATOM 836 C CA . THR A 1 98 ? 5.183 7.063 -9.748 1.00 78.62 98 THR A CA 1
ATOM 837 C C . THR A 1 98 ? 4.278 5.907 -9.341 1.00 78.62 98 THR A C 1
ATOM 839 O O . THR A 1 98 ? 4.794 4.865 -8.952 1.00 78.62 98 THR A O 1
ATOM 842 N N . ASN A 1 99 ? 2.954 6.074 -9.420 1.00 79.62 99 ASN A N 1
ATOM 843 C CA . ASN A 1 99 ? 1.969 5.120 -8.886 1.00 79.62 99 ASN A CA 1
ATOM 844 C C . ASN A 1 99 ? 1.210 4.367 -9.990 1.00 79.62 99 ASN A C 1
ATOM 846 O O . ASN A 1 99 ? 0.394 3.488 -9.693 1.00 79.62 99 ASN A O 1
ATOM 850 N N . ILE A 1 100 ? 1.452 4.732 -11.254 1.00 84.12 100 ILE A N 1
ATOM 851 C CA . ILE A 1 100 ? 0.756 4.198 -12.423 1.00 84.12 100 ILE A CA 1
ATOM 852 C C . ILE A 1 100 ? 1.720 3.365 -13.262 1.00 84.12 100 ILE A C 1
ATOM 854 O O . ILE A 1 100 ? 2.755 3.851 -13.714 1.00 84.12 100 ILE A O 1
ATOM 858 N N . TYR A 1 101 ? 1.356 2.112 -13.519 1.00 87.31 101 TYR A N 1
ATOM 859 C CA . TYR A 1 101 ? 2.092 1.231 -14.424 1.00 87.31 101 TYR A CA 1
ATOM 860 C C . TYR A 1 101 ? 1.106 0.360 -15.207 1.00 87.31 101 TYR A C 1
ATOM 862 O O . TYR A 1 101 ? 0.114 -0.095 -14.650 1.00 87.31 101 TYR A O 1
ATOM 870 N N . ASN A 1 102 ? 1.330 0.170 -16.513 1.00 87.69 102 ASN A N 1
ATOM 871 C CA . ASN A 1 102 ? 0.416 -0.561 -17.408 1.00 87.69 102 ASN A CA 1
ATOM 872 C C . ASN A 1 102 ? -1.066 -0.135 -17.281 1.00 87.69 102 ASN A C 1
ATOM 874 O O . ASN A 1 102 ? -1.963 -0.971 -17.248 1.00 87.69 102 ASN A O 1
ATOM 878 N N . SER A 1 103 ? -1.324 1.176 -17.179 1.00 84.75 103 SER A N 1
ATOM 879 C CA . SER A 1 103 ? -2.673 1.756 -17.012 1.00 84.75 103 SER A CA 1
ATOM 880 C C . SER A 1 103 ? -3.423 1.335 -15.734 1.00 84.75 103 SER A C 1
ATOM 882 O O . SER A 1 103 ? -4.624 1.596 -15.600 1.00 84.75 103 SER A O 1
ATOM 884 N N . HIS A 1 104 ? -2.721 0.734 -14.776 1.00 88.06 104 HIS A N 1
ATOM 885 C CA . HIS A 1 104 ? -3.220 0.412 -13.445 1.00 88.06 104 HIS A CA 1
ATOM 886 C C . HIS A 1 104 ? -2.693 1.414 -12.423 1.00 88.06 104 HIS A C 1
ATOM 888 O O . HIS A 1 104 ? -1.560 1.882 -12.536 1.00 88.06 104 HIS A O 1
ATOM 894 N N . ILE A 1 105 ? -3.524 1.733 -11.430 1.00 86.31 105 ILE A N 1
ATOM 895 C CA . ILE A 1 105 ? -3.145 2.583 -10.298 1.00 86.31 105 ILE A CA 1
ATOM 896 C C . ILE A 1 105 ? -2.947 1.654 -9.114 1.00 86.31 105 ILE A C 1
ATOM 898 O O . ILE A 1 105 ? -3.879 0.947 -8.741 1.00 86.31 105 ILE A O 1
ATOM 902 N N . TYR A 1 106 ? -1.751 1.650 -8.542 1.00 84.19 106 TYR A N 1
ATOM 903 C CA . TYR A 1 106 ? -1.407 0.694 -7.494 1.00 84.19 106 TYR A CA 1
ATOM 904 C C . TYR A 1 106 ? -1.331 1.317 -6.101 1.00 84.19 106 TYR A C 1
ATOM 906 O O . TYR A 1 106 ? -1.380 0.583 -5.127 1.00 84.19 106 TYR A O 1
ATOM 914 N N . SER A 1 107 ? -1.233 2.644 -5.966 1.00 75.81 107 SER A N 1
ATOM 915 C CA . SER A 1 107 ? -1.086 3.290 -4.656 1.00 75.81 107 SER A CA 1
ATOM 916 C C . SER A 1 107 ? -1.835 4.611 -4.515 1.00 75.81 107 SER A C 1
ATOM 918 O O . SER A 1 107 ? -2.048 5.331 -5.492 1.00 75.81 107 SER A O 1
ATOM 920 N N . PHE A 1 108 ? -2.216 4.924 -3.272 1.00 66.19 108 PHE A N 1
ATOM 921 C CA . PHE A 1 108 ? -2.955 6.139 -2.916 1.00 66.19 108 PHE A CA 1
ATOM 922 C C . PHE A 1 108 ? -2.045 7.310 -2.552 1.00 66.19 108 PHE A C 1
ATOM 924 O O . PHE A 1 108 ? -2.409 8.455 -2.801 1.00 66.19 108 PHE A O 1
ATOM 931 N N . VAL A 1 109 ? -0.883 7.051 -1.937 1.00 63.66 109 VAL A N 1
ATOM 932 C CA . VAL A 1 109 ? -0.127 8.094 -1.230 1.00 63.66 109 VAL A CA 1
ATOM 933 C C . VAL A 1 109 ? 1.378 7.970 -1.465 1.00 63.66 109 VAL A C 1
ATOM 935 O O . VAL A 1 109 ? 1.992 6.945 -1.167 1.00 63.66 109 VAL A O 1
ATOM 938 N N . ASN A 1 110 ? 1.978 9.064 -1.943 1.00 58.31 110 ASN A N 1
ATOM 939 C CA . ASN A 1 110 ? 3.406 9.335 -1.785 1.00 58.31 110 ASN A CA 1
ATOM 940 C C . ASN A 1 110 ? 3.611 9.959 -0.400 1.00 58.31 110 ASN A C 1
ATOM 942 O O . ASN A 1 110 ? 3.284 11.131 -0.207 1.00 58.31 110 ASN A O 1
ATOM 946 N N . ILE A 1 111 ? 4.130 9.200 0.565 1.00 54.97 111 ILE A N 1
ATOM 947 C CA . ILE A 1 111 ? 4.569 9.779 1.834 1.00 54.97 111 ILE A CA 1
ATOM 948 C C . ILE A 1 111 ? 6.003 10.259 1.649 1.00 54.97 111 ILE A C 1
ATOM 950 O O . ILE A 1 111 ? 6.931 9.484 1.418 1.00 54.97 111 ILE A O 1
ATOM 954 N N . TYR A 1 112 ? 6.181 11.573 1.747 1.00 53.00 112 TYR A N 1
ATOM 955 C CA . TYR A 1 112 ? 7.498 12.1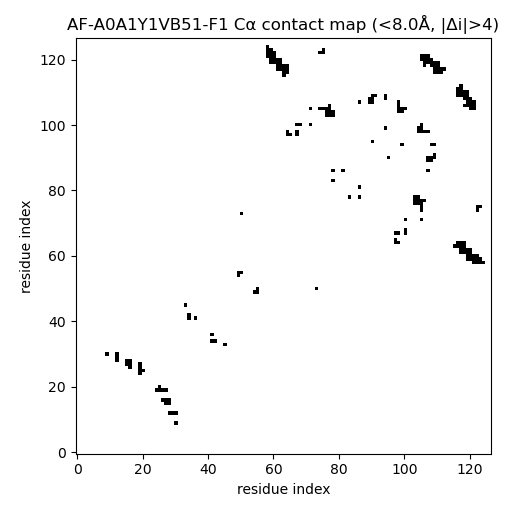84 1.815 1.00 53.00 112 TYR A CA 1
ATOM 956 C C . TYR A 1 112 ? 8.023 12.056 3.245 1.00 53.00 112 TYR A C 1
ATOM 958 O O . TYR A 1 112 ? 7.788 12.924 4.082 1.00 53.00 112 TYR A O 1
ATOM 966 N N . LEU A 1 113 ? 8.732 10.966 3.527 1.00 45.56 113 LEU A N 1
ATOM 967 C CA . LEU A 1 113 ? 9.538 10.835 4.738 1.00 45.56 113 LEU A CA 1
ATOM 968 C C . LEU A 1 113 ? 10.968 11.262 4.387 1.00 45.56 113 LEU A C 1
ATOM 970 O O . LEU A 1 113 ? 11.730 10.520 3.774 1.00 45.56 113 LEU A O 1
ATOM 974 N N . SER A 1 114 ? 11.283 12.519 4.716 1.00 35.72 114 SER A N 1
ATOM 975 C CA . SER A 1 114 ? 12.637 13.084 4.827 1.00 35.72 114 SER A CA 1
ATOM 976 C C . SER A 1 114 ? 13.643 12.633 3.748 1.00 35.72 114 SER A C 1
ATOM 978 O O . SER A 1 114 ? 14.637 11.987 4.059 1.00 35.72 114 SER A O 1
ATOM 980 N N . PHE A 1 115 ? 13.403 13.045 2.494 1.00 34.09 115 PHE A N 1
ATOM 981 C CA . PHE A 1 115 ? 14.214 12.803 1.277 1.00 34.09 115 PHE A CA 1
ATOM 982 C C . PHE A 1 115 ? 14.056 11.446 0.573 1.00 34.09 115 PHE A C 1
ATOM 984 O O . PHE A 1 115 ? 14.598 11.279 -0.520 1.00 34.09 115 PHE A O 1
ATOM 991 N N . ILE A 1 116 ? 13.248 10.523 1.100 1.00 36.81 116 ILE A N 1
ATOM 992 C CA . ILE A 1 116 ? 12.894 9.277 0.408 1.00 36.81 116 ILE A CA 1
ATOM 993 C C . ILE A 1 116 ? 11.395 9.306 0.089 1.00 36.81 116 ILE A C 1
ATOM 995 O O . ILE A 1 116 ? 10.555 9.486 0.969 1.00 36.81 116 ILE A O 1
ATOM 999 N N . ILE A 1 117 ? 11.048 9.153 -1.195 1.00 37.41 117 ILE A N 1
ATOM 1000 C CA . ILE A 1 117 ? 9.658 8.931 -1.613 1.00 37.41 117 ILE A CA 1
ATOM 1001 C C . ILE A 1 117 ? 9.295 7.508 -1.198 1.00 37.41 117 ILE A C 1
ATOM 1003 O O . ILE A 1 117 ? 9.715 6.535 -1.831 1.00 37.41 117 ILE A O 1
ATOM 1007 N N . ILE A 1 118 ? 8.540 7.405 -0.112 1.00 42.16 118 ILE A N 1
ATOM 1008 C CA . ILE A 1 118 ? 8.014 6.156 0.411 1.00 42.16 118 ILE A CA 1
ATOM 1009 C C . ILE A 1 118 ? 6.558 6.056 -0.054 1.00 42.16 118 ILE A C 1
ATOM 1011 O O . ILE A 1 118 ? 5.704 6.833 0.373 1.00 42.16 118 ILE A O 1
ATOM 1015 N N . ILE A 1 119 ? 6.266 5.124 -0.962 1.00 42.19 119 ILE A N 1
ATOM 1016 C CA . ILE A 1 119 ? 4.889 4.852 -1.376 1.00 42.19 119 ILE A CA 1
ATOM 1017 C C . ILE A 1 119 ? 4.281 3.862 -0.387 1.00 42.19 119 ILE A C 1
ATOM 1019 O O . ILE A 1 119 ? 4.810 2.764 -0.206 1.00 42.19 119 ILE A O 1
ATOM 1023 N N . ILE A 1 120 ? 3.135 4.219 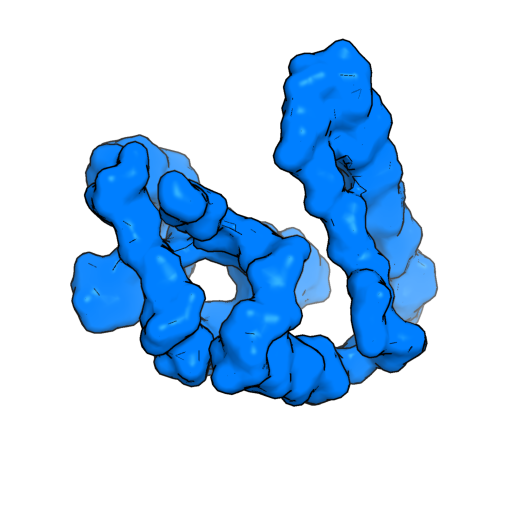0.197 1.00 43.12 120 ILE A N 1
ATOM 1024 C CA . ILE A 1 120 ? 2.270 3.251 0.881 1.00 43.12 120 ILE A CA 1
ATOM 1025 C C . ILE A 1 120 ? 1.308 2.667 -0.152 1.00 43.12 120 ILE A C 1
ATOM 1027 O O . ILE A 1 120 ? 0.470 3.386 -0.708 1.00 43.12 120 ILE A O 1
ATOM 1031 N N . ILE A 1 121 ? 1.439 1.367 -0.420 1.00 45.56 121 ILE A N 1
ATOM 1032 C CA . ILE A 1 121 ? 0.490 0.620 -1.243 1.00 45.56 121 ILE A CA 1
ATOM 1033 C C . ILE A 1 121 ? -0.436 -0.164 -0.329 1.00 45.56 121 ILE A C 1
ATOM 1035 O O . ILE A 1 121 ? -0.005 -0.994 0.467 1.00 45.56 121 ILE A O 1
ATOM 1039 N N . ILE A 1 122 ? -1.724 0.128 -0.473 1.00 39.56 122 ILE A N 1
ATOM 1040 C CA . ILE A 1 122 ? -2.806 -0.587 0.184 1.00 39.56 122 ILE A CA 1
ATOM 1041 C C . ILE A 1 122 ? -3.240 -1.713 -0.766 1.00 39.56 122 ILE A C 1
ATOM 1043 O O . ILE A 1 122 ? -3.880 -1.404 -1.768 1.00 39.56 122 ILE A O 1
ATOM 1047 N N . ILE A 1 123 ? -2.898 -2.987 -0.520 1.00 38.97 123 ILE A N 1
ATOM 1048 C CA . ILE A 1 123 ? -3.619 -4.109 -1.147 1.00 38.97 123 ILE A CA 1
ATOM 1049 C C . ILE A 1 123 ? -4.773 -4.479 -0.218 1.00 38.97 123 ILE A C 1
ATOM 1051 O O . ILE A 1 1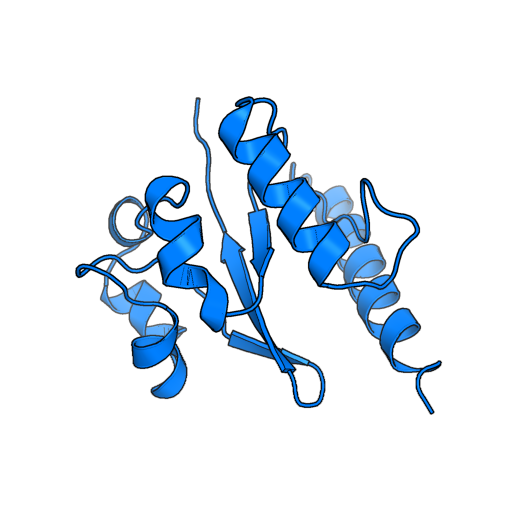23 ? -4.585 -4.710 0.963 1.00 38.97 123 ILE A O 1
ATOM 1055 N N . ILE A 1 124 ? -5.989 -4.532 -0.746 1.00 31.97 124 ILE A N 1
ATOM 1056 C CA . ILE A 1 124 ? -7.076 -5.232 -0.065 1.00 31.97 124 ILE A CA 1
ATOM 1057 C C . ILE A 1 124 ? -7.077 -6.635 -0.672 1.00 31.97 124 ILE A C 1
ATOM 1059 O O . ILE A 1 124 ? -7.424 -6.782 -1.849 1.00 31.97 124 ILE A O 1
ATOM 1063 N N . ILE A 1 125 ? -6.615 -7.640 0.075 1.00 30.66 125 ILE A N 1
ATOM 1064 C CA . ILE A 1 125 ? -6.858 -9.039 -0.278 1.00 30.66 125 ILE A CA 1
ATOM 1065 C C . ILE A 1 125 ? -8.196 -9.392 0.370 1.00 30.66 125 ILE A C 1
ATOM 1067 O O . ILE A 1 125 ? -8.288 -9.578 1.575 1.00 30.66 125 ILE A O 1
ATOM 1071 N N . ILE A 1 126 ? -9.263 -9.383 -0.429 1.00 28.64 126 ILE A N 1
ATOM 1072 C CA . ILE A 1 126 ? -10.552 -9.938 -0.009 1.00 28.64 126 ILE A CA 1
ATOM 1073 C C . ILE A 1 126 ? -10.524 -11.410 -0.423 1.00 28.64 126 ILE A C 1
ATOM 1075 O O . ILE A 1 126 ? -10.360 -11.680 -1.616 1.00 28.64 126 ILE A O 1
ATOM 1079 N N . ASP A 1 127 ? -10.632 -12.318 0.549 1.00 35.12 127 ASP A N 1
ATOM 1080 C CA . ASP A 1 127 ? -10.911 -13.743 0.310 1.00 35.12 127 ASP A CA 1
ATOM 1081 C C . ASP A 1 127 ? -12.232 -13.948 -0.458 1.00 35.12 127 ASP A C 1
ATOM 1083 O O . ASP A 1 127 ? -13.244 -13.286 -0.114 1.00 35.12 127 ASP A O 1
#

Solvent-accessible surface area (backbone atoms only — not comparable to full-atom values): 7811 Å² total; per-residue (Å²): 136,77,77,67,63,60,56,54,56,52,51,50,35,53,52,49,37,55,53,22,59,77,68,71,45,98,59,79,67,75,80,65,85,88,46,98,63,92,48,69,64,63,54,49,54,47,52,54,52,28,64,73,67,70,66,63,99,62,49,60,54,72,48,52,48,91,44,42,77,77,46,48,89,80,55,56,51,44,66,82,81,41,56,69,70,63,52,53,74,52,41,46,78,67,35,60,67,55,31,48,57,95,95,31,40,45,49,58,41,75,42,79,57,89,95,42,65,38,27,45,29,67,39,83,79,79,132

Foldseek 3Di:
DPPPLVVVVVVVQVVVVVVCVVVVNPDHDDPPPDDPDPDLVVVVVVVVVCLVVVVDPDQKDKHALVCCVVCVVVFDQCVVPDPPVVLVVQADPVQVVSQDDPNGGFFRHQDPRPPGRMTIGGHDPDD

Radius of gyration: 15.13 Å; Cα contacts (8 Å, |Δi|>4): 117; chains: 1; bounding box: 35×34×37 Å

Mean predicted aligned error: 9.5 Å

Sequence (127 aa):
NEEDNDGYLIDIIKKFNIESEKNNWDIQLISKPYSSSNNVEDYNLYLEKSFKNKNVDIDLFIFNHVYLKHYSNYLQNLRLYFSYEHLNSYLTETGKQTNIYNSHIYSFVNIYLSFIIIIIIIIIIID